Protein AF-A0A964AE58-F1 (afdb_monomer_lite)

Sequence (159 aa):
MQRSVLVGLLVVVVGVAGYLLTTRAPGPEPPPLAPLVSEMPAAPTVSPATPAPPALPAPPQPAAAPEPRRDPLLTLAHVLLEEPAHSALVADYLRGRGALFELTDADRDGHWDSARIDYQRDGTWDETWTREEGTAVRTLAASGDRLVLREGRWQRDPP

Secondary structure (DSSP, 8-state):
---SSTTHHHHHHHHHHHHTTS-------PPP----------------PPPPPPPPPPPPPPPPP------HHHHHHHHHHHPBPSSSEES-TTTTSSSEEEEE-SS-SSB--EEEEESS-SS---EEEEEETTEEEEEETTT--EEEEETTEEEEPP-

Radius of gyration: 32.65 Å; chains: 1; bounding box: 73×58×75 Å

Structure (mmCIF, N/CA/C/O backbone):
data_AF-A0A964AE58-F1
#
_entry.id   AF-A0A964AE58-F1
#
loop_
_atom_site.group_PDB
_atom_site.id
_atom_site.type_symbol
_atom_site.label_atom_id
_atom_site.label_alt_id
_atom_site.label_comp_id
_atom_site.label_asym_id
_atom_site.label_entity_id
_atom_site.label_seq_id
_atom_site.pdbx_PDB_ins_code
_atom_site.Cartn_x
_atom_site.Cartn_y
_atom_site.Cartn_z
_atom_site.occupancy
_atom_site.B_iso_or_equiv
_atom_site.auth_seq_id
_atom_site.auth_comp_id
_atom_site.auth_asym_id
_atom_site.auth_atom_id
_atom_site.pdbx_PDB_model_num
ATOM 1 N N . MET A 1 1 ? 57.248 12.355 12.010 1.00 52.09 1 MET A N 1
ATOM 2 C CA . MET A 1 1 ? 57.315 11.259 11.016 1.00 52.09 1 MET A CA 1
ATOM 3 C C . MET A 1 1 ? 55.899 10.965 10.528 1.00 52.09 1 MET A C 1
ATOM 5 O O . MET A 1 1 ? 55.201 10.216 11.188 1.00 52.09 1 MET A O 1
ATOM 9 N N . GLN A 1 2 ? 55.413 11.623 9.465 1.00 52.78 2 GLN A N 1
ATOM 10 C CA . GLN A 1 2 ? 54.013 11.465 9.025 1.00 52.78 2 GLN A CA 1
ATOM 11 C C . GLN A 1 2 ? 53.803 11.958 7.579 1.00 52.78 2 GLN A C 1
ATOM 13 O O . GLN A 1 2 ? 53.094 12.930 7.353 1.00 52.78 2 GLN A O 1
ATOM 18 N N . ARG A 1 3 ? 54.480 11.354 6.587 1.00 47.34 3 ARG A N 1
ATOM 19 C CA . ARG A 1 3 ? 54.284 11.693 5.155 1.00 47.34 3 ARG A CA 1
ATOM 20 C C . ARG A 1 3 ? 54.385 10.517 4.163 1.00 47.34 3 ARG A C 1
ATOM 22 O O . ARG A 1 3 ? 54.348 10.754 2.965 1.00 47.34 3 ARG A O 1
ATOM 29 N N . SER A 1 4 ? 54.451 9.263 4.617 1.00 51.25 4 SER A N 1
ATOM 30 C CA . SER A 1 4 ? 54.799 8.136 3.722 1.00 51.25 4 SER A CA 1
ATOM 31 C C . SER A 1 4 ? 53.650 7.198 3.332 1.00 51.25 4 SER A C 1
ATOM 33 O O . SER A 1 4 ? 53.879 6.269 2.570 1.00 51.25 4 SER A O 1
ATOM 35 N N . VAL A 1 5 ? 52.419 7.416 3.805 1.00 50.88 5 VAL A N 1
ATOM 36 C CA . VAL A 1 5 ? 51.304 6.477 3.539 1.00 50.88 5 VAL A CA 1
ATOM 37 C C . VAL A 1 5 ? 50.509 6.844 2.274 1.00 50.88 5 VAL A C 1
ATOM 39 O O . VAL A 1 5 ? 49.847 5.994 1.690 1.00 50.88 5 VAL A O 1
ATOM 42 N N . LEU A 1 6 ? 50.621 8.081 1.777 1.00 48.84 6 LEU A N 1
ATOM 43 C CA . LEU A 1 6 ? 49.767 8.562 0.682 1.00 48.84 6 LEU A CA 1
ATOM 44 C C . LEU A 1 6 ? 50.197 8.104 -0.727 1.00 48.84 6 LEU A C 1
ATOM 46 O O . LEU A 1 6 ? 49.414 8.218 -1.663 1.00 48.84 6 LEU A O 1
ATOM 50 N N . VAL A 1 7 ? 51.414 7.577 -0.901 1.00 46.59 7 VAL A N 1
ATOM 51 C CA . VAL A 1 7 ? 51.943 7.188 -2.228 1.00 46.59 7 VAL A CA 1
ATOM 52 C C . VAL A 1 7 ? 51.633 5.722 -2.574 1.00 46.59 7 VAL A C 1
ATOM 54 O O . VAL A 1 7 ? 51.539 5.371 -3.746 1.00 46.59 7 VAL A O 1
ATOM 57 N N . GLY A 1 8 ? 51.392 4.867 -1.572 1.00 40.31 8 GLY A N 1
ATOM 58 C CA . GLY A 1 8 ? 51.129 3.438 -1.789 1.00 40.31 8 GLY A CA 1
ATOM 59 C C . GLY A 1 8 ? 49.758 3.127 -2.402 1.00 40.31 8 GLY A C 1
ATOM 60 O O . GLY A 1 8 ? 49.622 2.145 -3.125 1.00 40.31 8 GLY A O 1
ATOM 61 N N . LEU A 1 9 ? 48.746 3.969 -2.165 1.00 43.81 9 LEU A N 1
ATOM 62 C CA . LEU A 1 9 ? 47.375 3.700 -2.617 1.00 43.81 9 LEU A CA 1
ATOM 63 C C . LEU A 1 9 ? 47.168 4.003 -4.116 1.00 43.81 9 LEU A C 1
ATOM 65 O O . LEU A 1 9 ? 46.343 3.365 -4.763 1.00 43.81 9 LEU A O 1
ATOM 69 N N . LEU A 1 10 ? 47.939 4.934 -4.693 1.00 44.03 10 LEU A N 1
ATOM 70 C CA . LEU A 1 10 ? 47.767 5.356 -6.091 1.00 44.03 10 LEU A CA 1
ATOM 71 C C . LEU A 1 10 ? 48.295 4.313 -7.098 1.00 44.03 10 LEU A C 1
ATOM 73 O O . LEU A 1 10 ? 47.766 4.195 -8.200 1.00 44.03 10 LEU A O 1
ATOM 77 N N . VAL A 1 11 ? 49.302 3.516 -6.720 1.00 50.41 11 VAL A N 1
ATOM 78 C CA . VAL A 1 11 ? 49.908 2.499 -7.605 1.00 50.41 11 VAL A CA 1
ATOM 79 C C . VAL A 1 11 ? 49.020 1.253 -7.740 1.00 50.41 11 VAL A C 1
ATOM 81 O O . VAL A 1 11 ? 49.005 0.615 -8.790 1.00 50.41 11 VAL A O 1
ATOM 84 N N . VAL A 1 12 ? 48.208 0.935 -6.727 1.00 47.59 12 VAL A N 1
ATOM 85 C CA . VAL A 1 12 ? 47.320 -0.243 -6.753 1.00 47.59 12 VAL A CA 1
ATOM 86 C C . VAL A 1 12 ? 46.100 -0.022 -7.659 1.00 47.59 12 VAL A C 1
ATOM 88 O O . VAL A 1 12 ? 45.668 -0.947 -8.346 1.00 47.59 12 VAL A O 1
ATOM 91 N N . VAL A 1 13 ? 45.583 1.209 -7.748 1.00 48.41 13 VAL A N 1
ATOM 92 C CA . VAL A 1 13 ? 44.383 1.522 -8.551 1.00 48.41 13 VAL A CA 1
ATOM 93 C C . VAL A 1 13 ? 44.664 1.489 -10.063 1.00 48.41 13 VAL A C 1
ATOM 95 O O . VAL A 1 13 ? 43.798 1.083 -10.835 1.00 48.41 13 VAL A O 1
ATOM 98 N N . VAL A 1 14 ? 45.886 1.814 -10.503 1.00 47.59 14 VAL A N 1
ATOM 99 C CA . VAL A 1 14 ? 46.272 1.721 -11.928 1.00 47.59 14 VAL A CA 1
ATOM 100 C C . VAL A 1 14 ? 46.566 0.270 -12.351 1.00 47.59 14 VAL A C 1
ATOM 102 O O . VAL A 1 14 ? 46.309 -0.103 -13.494 1.00 47.59 14 VAL A O 1
ATOM 105 N N . GLY A 1 15 ? 47.032 -0.584 -11.432 1.00 43.56 15 GLY A N 1
ATOM 106 C CA . GLY A 1 15 ? 47.365 -1.985 -11.727 1.00 43.56 15 GLY A CA 1
ATOM 107 C C . GLY A 1 15 ? 46.156 -2.911 -11.918 1.00 43.56 15 GLY A C 1
ATOM 108 O O . GLY A 1 15 ? 46.190 -3.795 -12.772 1.00 43.56 15 GLY A O 1
ATOM 109 N N . VAL A 1 16 ? 45.062 -2.703 -11.177 1.00 45.81 16 VAL A N 1
ATOM 110 C CA . VAL A 1 16 ? 43.877 -3.584 -11.254 1.00 45.81 16 VAL A CA 1
ATOM 111 C C . VAL A 1 16 ? 43.002 -3.270 -12.478 1.00 45.81 16 VAL A C 1
ATOM 113 O O . VAL A 1 16 ? 42.434 -4.183 -13.076 1.00 45.81 16 VAL A O 1
ATOM 116 N N . ALA A 1 17 ? 42.967 -2.013 -12.936 1.00 42.38 17 ALA A N 1
ATOM 117 C CA . ALA A 1 17 ? 42.248 -1.623 -14.153 1.00 42.38 17 ALA A CA 1
ATOM 118 C C . ALA A 1 17 ? 42.928 -2.117 -15.450 1.00 42.38 17 ALA A C 1
ATOM 120 O O . ALA A 1 17 ? 42.246 -2.384 -16.437 1.00 42.38 17 ALA A O 1
ATOM 121 N N . GLY A 1 18 ? 44.255 -2.302 -15.450 1.00 44.97 18 GLY A N 1
ATOM 122 C CA . GLY A 1 18 ? 44.996 -2.858 -16.591 1.00 44.97 18 GLY A CA 1
ATOM 123 C C . GLY A 1 18 ? 44.907 -4.385 -16.726 1.00 44.97 18 GLY A C 1
ATOM 124 O O . GLY A 1 18 ? 45.065 -4.917 -17.824 1.00 44.97 18 GLY A O 1
ATOM 125 N N . TYR A 1 19 ? 44.617 -5.103 -15.636 1.00 44.22 19 TYR A N 1
ATOM 126 C CA . TYR A 1 19 ? 44.583 -6.571 -15.633 1.00 44.22 19 TYR A CA 1
ATOM 127 C C . TYR A 1 19 ? 43.250 -7.161 -16.131 1.00 44.22 19 TYR A C 1
ATOM 129 O O . TYR A 1 19 ? 43.213 -8.302 -16.582 1.00 44.22 19 TYR A O 1
ATOM 137 N N . LEU A 1 20 ? 42.161 -6.384 -16.140 1.00 47.72 20 LEU A N 1
ATOM 138 C CA . LEU A 1 20 ? 40.852 -6.838 -16.639 1.00 47.72 20 LEU A CA 1
ATOM 139 C C . LEU A 1 20 ? 40.630 -6.611 -18.148 1.00 47.72 20 LEU A C 1
ATOM 141 O O . LEU A 1 20 ? 39.554 -6.912 -18.657 1.00 47.72 20 LEU A O 1
ATOM 145 N N . LEU A 1 21 ? 41.635 -6.117 -18.881 1.00 49.59 21 LEU A N 1
ATOM 146 C CA . LEU A 1 21 ? 41.498 -5.736 -20.296 1.00 49.59 21 LEU A CA 1
ATOM 147 C C . LEU A 1 21 ? 42.282 -6.606 -21.297 1.00 49.59 21 LEU A C 1
ATOM 149 O O . LEU A 1 21 ? 42.263 -6.294 -22.485 1.00 49.59 21 LEU A O 1
ATOM 153 N N . THR A 1 22 ? 42.944 -7.698 -20.884 1.00 50.25 22 THR A N 1
ATOM 154 C CA . THR A 1 22 ? 43.871 -8.427 -21.787 1.00 50.25 22 THR A CA 1
ATOM 155 C C . THR A 1 22 ? 43.712 -9.948 -21.891 1.00 50.25 22 THR A C 1
ATOM 157 O O . THR A 1 22 ? 44.474 -10.574 -22.622 1.00 50.25 22 THR A O 1
ATOM 160 N N . THR A 1 23 ? 42.696 -10.575 -21.292 1.00 48.78 23 THR A N 1
ATOM 161 C CA . THR A 1 23 ? 42.488 -12.035 -21.421 1.00 48.78 23 THR A CA 1
ATOM 162 C C . THR A 1 23 ? 41.257 -12.397 -22.252 1.00 48.78 23 THR A C 1
ATOM 164 O O . THR A 1 23 ? 40.425 -13.215 -21.864 1.00 48.78 23 THR A O 1
ATOM 167 N N . ARG A 1 24 ? 41.150 -11.830 -23.461 1.00 43.59 24 ARG A N 1
ATOM 168 C CA . ARG A 1 24 ? 40.283 -12.401 -24.500 1.00 43.59 24 ARG A CA 1
ATOM 169 C C . ARG A 1 24 ? 41.059 -13.525 -25.184 1.00 43.59 24 ARG A C 1
ATOM 171 O O . ARG A 1 24 ? 41.875 -13.276 -26.067 1.00 43.59 24 ARG A O 1
ATOM 178 N N . ALA A 1 25 ? 40.842 -14.752 -24.722 1.00 54.59 25 ALA A N 1
ATOM 179 C CA . ALA A 1 25 ? 41.359 -15.942 -25.383 1.00 54.59 25 ALA A CA 1
ATOM 180 C C . ALA A 1 25 ? 40.911 -15.958 -26.862 1.00 54.59 25 ALA A C 1
ATOM 182 O O . ALA A 1 25 ? 39.748 -15.640 -27.139 1.00 54.59 25 ALA A O 1
ATOM 183 N N . PRO A 1 26 ? 41.789 -16.319 -27.816 1.00 49.72 26 PRO A N 1
ATOM 184 C CA . PRO A 1 26 ? 41.361 -16.626 -29.171 1.00 49.72 26 PRO A CA 1
ATOM 185 C C . PRO A 1 26 ? 40.479 -17.877 -29.105 1.00 49.72 26 PRO A C 1
ATOM 187 O O . PRO A 1 26 ? 40.941 -18.961 -28.751 1.00 49.72 26 PRO A O 1
ATOM 190 N N . GLY A 1 27 ? 39.183 -17.706 -29.369 1.00 52.97 27 GLY A N 1
ATOM 191 C CA . GLY A 1 27 ? 38.266 -18.830 -29.512 1.00 52.97 27 GLY A CA 1
ATOM 192 C C . GLY A 1 27 ? 38.722 -19.718 -30.675 1.00 52.97 27 GLY A C 1
ATOM 193 O O . GLY A 1 27 ? 39.162 -19.177 -31.693 1.00 52.97 27 GLY A O 1
ATOM 194 N N . PRO A 1 28 ? 38.661 -21.051 -30.532 1.00 61.84 28 PRO A N 1
ATOM 195 C CA . PRO A 1 28 ? 39.057 -21.963 -31.589 1.00 61.84 28 PRO A CA 1
ATOM 196 C C . PRO A 1 28 ? 38.199 -21.738 -32.838 1.00 61.84 28 PRO A C 1
ATOM 198 O O . PRO A 1 28 ? 36.979 -21.583 -32.769 1.00 61.84 28 PRO A O 1
ATOM 201 N N . GLU A 1 29 ? 38.904 -21.688 -33.960 1.00 53.22 29 GLU A N 1
ATOM 202 C CA . GLU A 1 29 ? 38.432 -21.605 -35.336 1.00 53.22 29 GLU A CA 1
ATOM 203 C C . GLU A 1 29 ? 37.209 -22.515 -35.583 1.00 53.22 29 GLU A C 1
ATOM 205 O O . GLU A 1 29 ? 37.206 -23.667 -35.131 1.00 53.22 29 GLU A O 1
ATOM 210 N N . PRO A 1 30 ? 36.154 -22.039 -36.273 1.00 69.56 30 PRO A N 1
ATOM 211 C CA . PRO A 1 30 ? 35.072 -22.918 -36.697 1.00 69.56 30 PRO A CA 1
ATOM 212 C C . PRO A 1 30 ? 35.635 -23.997 -37.639 1.00 69.56 30 PRO A C 1
ATOM 214 O O . PRO A 1 30 ? 36.514 -23.697 -38.449 1.00 69.56 30 PRO A O 1
ATOM 217 N N . PRO A 1 31 ? 35.153 -25.250 -37.557 1.00 70.81 31 PRO A N 1
ATOM 218 C CA . PRO A 1 31 ? 35.658 -26.330 -38.394 1.00 70.81 31 PRO A CA 1
ATOM 219 C C . PRO A 1 31 ? 35.496 -25.998 -39.887 1.00 70.81 31 PRO A C 1
ATOM 221 O O . PRO A 1 31 ? 34.551 -25.294 -40.262 1.00 70.81 31 PRO A O 1
ATOM 224 N N . PRO A 1 32 ? 36.392 -26.513 -40.749 1.00 60.56 32 PRO A N 1
ATOM 225 C CA . PRO A 1 32 ? 36.372 -26.229 -42.175 1.00 60.56 32 PRO A CA 1
ATOM 226 C C . PRO A 1 32 ? 35.024 -26.621 -42.781 1.00 60.56 32 PRO A C 1
ATOM 228 O O . PRO A 1 32 ? 34.529 -27.732 -42.579 1.00 60.56 32 PRO A O 1
ATOM 231 N N . LEU A 1 33 ? 34.444 -25.688 -43.538 1.00 56.84 33 LEU A N 1
ATOM 232 C CA . LEU A 1 33 ? 33.270 -25.926 -44.365 1.00 56.84 33 LEU A CA 1
ATOM 233 C C . LEU A 1 33 ? 33.577 -27.097 -45.304 1.00 56.84 33 LEU A C 1
ATOM 235 O O . LEU A 1 33 ? 34.460 -27.009 -46.159 1.00 56.84 33 LEU A O 1
ATOM 239 N N . ALA A 1 34 ? 32.863 -28.205 -45.112 1.00 59.25 34 ALA A N 1
ATOM 240 C CA . ALA A 1 34 ? 32.885 -29.332 -46.029 1.00 59.25 34 ALA A CA 1
ATOM 241 C C . ALA A 1 34 ? 32.557 -28.852 -47.459 1.00 59.25 34 ALA A C 1
ATOM 243 O O . ALA A 1 34 ? 31.788 -27.898 -47.622 1.00 59.25 34 ALA A O 1
ATOM 244 N N . PRO A 1 35 ? 33.122 -29.484 -48.503 1.00 51.75 35 PRO A N 1
ATOM 245 C CA . PRO A 1 35 ? 32.848 -29.095 -49.878 1.00 51.75 35 PRO A CA 1
ATOM 246 C C . PRO A 1 35 ? 31.347 -29.203 -50.162 1.00 51.75 35 PRO A C 1
ATOM 248 O O . PRO A 1 35 ? 30.735 -30.244 -49.920 1.00 51.75 35 PRO A O 1
ATOM 251 N N . LEU A 1 36 ? 30.768 -28.124 -50.701 1.00 50.59 36 LEU A N 1
ATOM 252 C CA . LEU A 1 36 ? 29.473 -28.155 -51.374 1.00 50.59 36 LEU A CA 1
ATOM 253 C C . LEU A 1 36 ? 29.573 -29.159 -52.526 1.00 50.59 36 LEU A C 1
ATOM 255 O O . LEU A 1 36 ? 30.037 -28.834 -53.621 1.00 50.59 36 LEU A O 1
ATOM 259 N N . VAL A 1 37 ? 29.149 -30.394 -52.269 1.00 49.41 37 VAL A N 1
ATOM 260 C CA . VAL A 1 37 ? 28.821 -31.339 -53.328 1.00 49.41 37 VAL A CA 1
ATOM 261 C C . VAL A 1 37 ? 27.670 -30.711 -54.107 1.00 49.41 37 VAL A C 1
ATOM 263 O O . VAL A 1 37 ? 26.571 -30.514 -53.594 1.00 49.41 37 VAL A O 1
ATOM 266 N N . SER A 1 38 ? 27.973 -30.324 -55.343 1.00 54.16 38 SER A N 1
ATOM 267 C CA . SER A 1 38 ? 26.979 -29.953 -56.338 1.00 54.16 38 SER A CA 1
ATOM 268 C C . SER A 1 38 ? 26.206 -31.212 -56.707 1.00 54.16 38 SER A C 1
ATOM 270 O O . SER A 1 38 ? 26.672 -31.999 -57.525 1.00 54.16 38 SER A O 1
ATOM 272 N N . GLU A 1 39 ? 25.045 -31.421 -56.095 1.00 50.00 39 GLU A N 1
ATOM 273 C CA . GLU A 1 39 ? 24.110 -32.452 -56.534 1.00 50.00 39 GLU A CA 1
ATOM 274 C C . GLU A 1 39 ? 23.006 -31.783 -57.358 1.00 50.00 39 GLU A C 1
ATOM 276 O O . GLU A 1 39 ? 22.085 -31.142 -56.855 1.00 50.00 39 GLU A O 1
ATOM 281 N N . MET A 1 40 ? 23.172 -31.874 -58.676 1.00 51.31 40 MET A N 1
ATOM 282 C CA . MET A 1 40 ? 22.107 -31.677 -59.655 1.00 51.31 40 MET A CA 1
ATOM 283 C C . MET A 1 40 ? 21.016 -32.740 -59.395 1.00 51.31 40 MET A C 1
ATOM 285 O O . MET A 1 40 ? 21.342 -33.846 -58.965 1.00 51.31 40 MET A O 1
ATOM 289 N N . PRO A 1 41 ? 19.728 -32.446 -59.633 1.00 48.22 41 PRO A N 1
ATOM 290 C CA . PRO A 1 41 ? 18.633 -33.223 -59.071 1.00 48.22 41 PRO A CA 1
ATOM 291 C C . PRO A 1 41 ? 18.486 -34.569 -59.786 1.00 48.22 41 PRO A C 1
ATOM 293 O O . PRO A 1 41 ? 18.152 -34.623 -60.970 1.00 48.22 41 PRO A O 1
ATOM 296 N N . ALA A 1 42 ? 18.662 -35.665 -59.052 1.00 48.09 42 ALA A N 1
ATOM 297 C CA . ALA A 1 42 ? 18.063 -36.940 -59.417 1.00 48.09 42 ALA A CA 1
ATOM 298 C C . ALA A 1 42 ? 16.608 -36.920 -58.934 1.00 48.09 42 ALA A C 1
ATOM 300 O O . ALA A 1 42 ? 16.342 -36.815 -57.740 1.00 48.09 42 ALA A O 1
ATOM 301 N N . ALA A 1 43 ? 15.659 -36.964 -59.868 1.00 57.91 43 ALA A N 1
ATOM 302 C CA . ALA A 1 43 ? 14.235 -37.012 -59.569 1.00 57.91 43 ALA A CA 1
ATOM 303 C C . ALA A 1 43 ? 13.889 -38.263 -58.736 1.00 57.91 43 ALA A C 1
ATOM 305 O O . ALA A 1 43 ? 14.107 -39.376 -59.220 1.00 57.91 43 ALA A O 1
ATOM 306 N N . PRO A 1 44 ? 13.302 -38.133 -57.531 1.00 50.69 44 PRO A N 1
ATOM 307 C CA . PRO A 1 44 ? 12.647 -39.260 -56.898 1.00 50.69 44 PRO A CA 1
ATOM 308 C C . PRO A 1 44 ? 11.231 -39.409 -57.466 1.00 50.69 44 PRO A C 1
ATOM 310 O O . PRO A 1 44 ? 10.389 -38.515 -57.382 1.00 50.69 44 PRO A O 1
ATOM 313 N N . THR A 1 45 ? 11.000 -40.574 -58.063 1.00 51.00 45 THR A N 1
ATOM 314 C CA . THR A 1 45 ? 9.709 -41.175 -58.395 1.00 51.00 45 THR A CA 1
ATOM 315 C C . THR A 1 45 ? 8.618 -40.818 -57.379 1.00 51.00 45 THR A C 1
ATOM 317 O O . THR A 1 45 ? 8.710 -41.160 -56.201 1.00 51.00 45 THR A O 1
ATOM 320 N N . VAL A 1 46 ? 7.561 -40.154 -57.850 1.00 49.09 46 VAL A N 1
ATOM 321 C CA . VAL A 1 46 ? 6.357 -39.852 -57.070 1.00 49.09 46 VAL A CA 1
ATOM 322 C C . VAL A 1 46 ? 5.569 -41.149 -56.869 1.00 49.09 46 VAL A C 1
ATOM 324 O O . VAL A 1 46 ? 4.896 -41.620 -57.782 1.00 49.09 46 VAL A O 1
ATOM 327 N N . SER A 1 47 ? 5.633 -41.728 -55.671 1.00 55.50 47 SER A N 1
ATOM 328 C CA . SER A 1 47 ? 4.567 -42.616 -55.192 1.00 55.50 47 SER A CA 1
ATOM 329 C C . SER A 1 47 ? 3.331 -41.761 -54.890 1.00 55.50 47 SER A C 1
ATOM 331 O O . SER A 1 47 ? 3.484 -40.690 -54.296 1.00 55.50 47 SER A O 1
ATOM 333 N N . PRO A 1 48 ? 2.108 -42.178 -55.263 1.00 49.31 48 PRO A N 1
ATOM 334 C CA . PRO A 1 48 ? 0.917 -41.403 -54.956 1.00 49.31 48 PRO A CA 1
ATOM 335 C C . PRO A 1 48 ? 0.698 -41.408 -53.440 1.00 49.31 48 PRO A C 1
ATOM 337 O O . PRO A 1 48 ? 0.317 -42.418 -52.851 1.00 49.31 48 PRO A O 1
ATOM 340 N N . ALA A 1 49 ? 0.961 -40.269 -52.801 1.00 51.91 49 ALA A N 1
ATOM 341 C CA . ALA A 1 49 ? 0.492 -40.005 -51.454 1.00 51.91 49 ALA A CA 1
ATOM 342 C C . ALA A 1 49 ? -1.032 -39.851 -51.510 1.00 51.91 49 ALA A C 1
ATOM 344 O O . ALA A 1 49 ? -1.554 -38.972 -52.197 1.00 51.91 49 ALA A O 1
ATOM 345 N N . THR A 1 50 ? -1.745 -40.722 -50.799 1.00 56.03 50 THR A N 1
ATOM 346 C CA . THR A 1 50 ? -3.163 -40.543 -50.481 1.00 56.03 50 THR A CA 1
ATOM 347 C C . THR A 1 50 ? -3.373 -39.121 -49.946 1.00 56.03 50 THR A C 1
ATOM 349 O O . THR A 1 50 ? -2.658 -38.734 -49.017 1.00 56.03 50 THR A O 1
ATOM 352 N N . PRO A 1 51 ? -4.310 -38.323 -50.490 1.00 56.38 51 PRO A N 1
ATOM 353 C CA . PRO A 1 51 ? -4.578 -37.004 -49.942 1.00 56.38 51 PRO A CA 1
ATOM 354 C C . PRO A 1 51 ? -5.032 -37.148 -48.489 1.00 56.38 51 PRO A C 1
ATOM 356 O O . PRO A 1 51 ? -5.997 -37.857 -48.195 1.00 56.38 51 PRO A O 1
ATOM 359 N N . ALA A 1 52 ? -4.315 -36.489 -47.577 1.00 61.44 52 ALA A N 1
ATOM 360 C CA . ALA A 1 52 ? -4.769 -36.325 -46.206 1.00 61.44 52 ALA A CA 1
ATOM 361 C C . ALA A 1 52 ? -6.152 -35.643 -46.231 1.00 61.44 52 ALA A C 1
ATOM 363 O O . ALA A 1 52 ? -6.340 -34.693 -47.000 1.00 61.44 52 ALA A O 1
ATOM 364 N N . PRO A 1 53 ? -7.133 -36.113 -45.440 1.00 65.44 53 PRO A N 1
ATOM 365 C CA . PRO A 1 53 ? -8.430 -35.458 -45.366 1.00 65.44 53 PRO A CA 1
ATOM 366 C C . PRO A 1 53 ? -8.255 -33.999 -44.905 1.00 65.44 53 PRO A C 1
ATOM 368 O O . PRO A 1 53 ? -7.331 -33.713 -44.136 1.00 65.44 53 PRO A O 1
ATOM 371 N N . PRO A 1 54 ? -9.117 -33.069 -45.355 1.00 64.88 54 PRO A N 1
ATOM 372 C CA . PRO A 1 54 ? -9.048 -31.679 -44.926 1.00 64.88 54 PRO A CA 1
ATOM 373 C C . PRO A 1 54 ? -9.086 -31.608 -43.398 1.00 64.88 54 PRO A C 1
ATOM 375 O O . PRO A 1 54 ? -9.978 -32.185 -42.772 1.00 64.88 54 PRO A O 1
ATOM 378 N N . ALA A 1 55 ? -8.121 -30.908 -42.798 1.00 64.62 55 ALA A N 1
ATOM 379 C CA . ALA A 1 55 ? -8.167 -30.599 -41.379 1.00 64.62 55 ALA A CA 1
ATOM 380 C C . ALA A 1 55 ? -9.471 -29.840 -41.097 1.00 64.62 55 ALA A C 1
ATOM 382 O O . ALA A 1 55 ? -9.711 -28.771 -41.662 1.00 64.62 55 ALA A O 1
ATOM 383 N N . LEU A 1 56 ? -10.332 -30.421 -40.261 1.00 69.31 56 LEU A N 1
ATOM 384 C CA . LEU A 1 56 ? -11.513 -29.734 -39.754 1.00 69.31 56 LEU A CA 1
ATOM 385 C C . LEU A 1 56 ? -11.060 -28.429 -39.078 1.00 69.31 56 LEU A C 1
ATOM 387 O O . LEU A 1 56 ? -10.061 -28.450 -38.350 1.00 69.31 56 LEU A O 1
ATOM 391 N N . PRO A 1 57 ? -11.760 -27.300 -39.293 1.00 64.38 57 PRO A N 1
ATOM 392 C CA . PRO A 1 57 ? -11.478 -26.085 -38.547 1.00 64.38 57 PRO A CA 1
ATOM 393 C C . PRO A 1 57 ? -11.585 -26.401 -37.055 1.00 64.38 57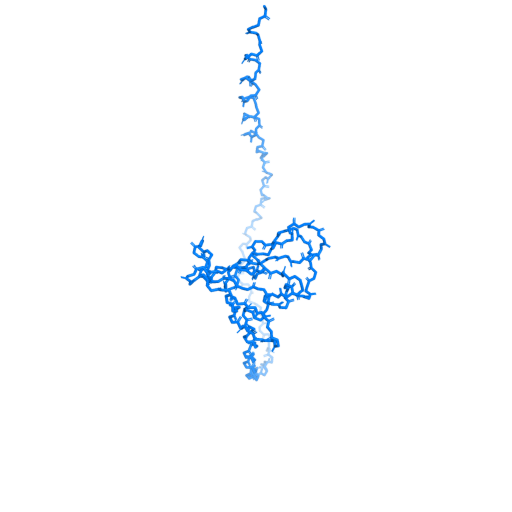 PRO A C 1
ATOM 395 O O . PRO A 1 57 ? -12.581 -26.970 -36.601 1.00 64.38 57 PRO A O 1
ATOM 398 N N . ALA A 1 58 ? -10.532 -26.067 -36.308 1.00 65.12 58 ALA A N 1
ATOM 399 C CA . ALA A 1 58 ? -10.546 -26.179 -34.860 1.00 65.12 58 ALA A CA 1
ATOM 400 C C . ALA A 1 58 ? -11.778 -25.425 -34.325 1.00 65.12 58 ALA A C 1
ATOM 402 O O . ALA A 1 58 ? -12.064 -24.322 -34.808 1.00 65.12 58 ALA A O 1
ATOM 403 N N . PRO A 1 59 ? -12.531 -25.997 -33.368 1.00 68.19 59 PRO A N 1
ATOM 404 C CA . PRO A 1 59 ? -13.629 -25.276 -32.746 1.00 68.19 59 PRO A CA 1
ATOM 405 C C . PRO A 1 59 ? -13.092 -23.949 -32.190 1.00 68.19 59 PRO A C 1
ATOM 407 O O . PRO A 1 59 ? -11.968 -23.929 -31.677 1.00 68.19 59 PRO A O 1
ATOM 410 N N . PRO A 1 60 ? -13.850 -22.843 -32.300 1.00 65.00 60 PRO A N 1
ATOM 411 C CA . PRO A 1 60 ? -13.430 -21.572 -31.732 1.00 65.00 60 PRO A CA 1
ATOM 412 C C . PRO A 1 60 ? -13.110 -21.797 -30.255 1.00 65.00 60 PRO A C 1
ATOM 414 O O . PRO A 1 60 ? -13.978 -22.220 -29.487 1.00 65.00 60 PRO A O 1
ATOM 417 N N . GLN A 1 61 ? -11.849 -21.569 -29.872 1.00 68.06 61 GLN A N 1
ATOM 418 C CA . GLN A 1 61 ? -11.469 -21.555 -28.465 1.00 68.06 61 GLN A CA 1
ATOM 419 C C . GLN A 1 61 ? -12.413 -20.576 -27.762 1.00 68.06 61 GLN A C 1
ATOM 421 O O . GLN A 1 61 ? -12.539 -19.438 -28.229 1.00 68.06 61 GLN A O 1
ATOM 426 N N . PRO A 1 62 ? -13.085 -20.983 -26.670 1.00 63.91 62 PRO A N 1
ATOM 427 C CA . PRO A 1 62 ? -13.793 -20.037 -25.830 1.00 63.91 62 PRO A CA 1
ATOM 428 C C . PRO A 1 62 ? -12.808 -18.926 -25.484 1.00 63.91 62 PRO A C 1
ATOM 430 O O . PRO A 1 62 ? -11.720 -19.210 -24.975 1.00 63.91 62 PRO A O 1
ATOM 433 N N . ALA A 1 63 ? -13.151 -17.682 -25.825 1.00 66.00 63 ALA A N 1
ATOM 434 C CA . ALA A 1 63 ? -12.389 -16.533 -25.370 1.00 66.00 63 ALA A CA 1
ATOM 435 C C . ALA A 1 63 ? -12.213 -16.700 -23.859 1.00 66.00 63 ALA A C 1
ATOM 437 O O . ALA A 1 63 ? -13.207 -16.909 -23.157 1.00 66.00 63 ALA A O 1
ATOM 438 N N . ALA A 1 64 ? -10.959 -16.708 -23.393 1.00 64.38 64 ALA A N 1
ATOM 439 C CA . ALA A 1 64 ? -10.659 -16.795 -21.974 1.00 64.38 64 ALA A CA 1
ATOM 440 C C . ALA A 1 64 ? -11.571 -15.797 -21.259 1.00 64.38 64 ALA A C 1
ATOM 442 O O . ALA A 1 64 ? -11.609 -14.620 -21.635 1.00 64.38 64 ALA A O 1
ATOM 443 N N . ALA A 1 65 ? -12.376 -16.292 -20.314 1.00 61.00 65 ALA A N 1
ATOM 444 C CA . ALA A 1 65 ? -13.222 -15.427 -19.514 1.00 61.00 65 ALA A CA 1
ATOM 445 C C . ALA A 1 65 ? -12.331 -14.297 -18.980 1.00 61.00 65 ALA A C 1
ATOM 447 O O . ALA A 1 65 ? -11.201 -14.587 -18.575 1.00 61.00 65 ALA A O 1
ATOM 448 N N . PRO A 1 66 ? -12.769 -13.028 -19.036 1.00 55.38 66 PRO A N 1
ATOM 449 C CA . PRO A 1 66 ? -11.976 -11.946 -18.484 1.00 55.38 66 PRO A CA 1
ATOM 450 C C . PRO A 1 66 ? -11.646 -12.317 -17.039 1.00 55.38 66 PRO A C 1
ATOM 452 O O . PRO A 1 66 ? -12.557 -12.482 -16.226 1.00 55.38 66 PRO A O 1
ATOM 455 N N . GLU A 1 67 ?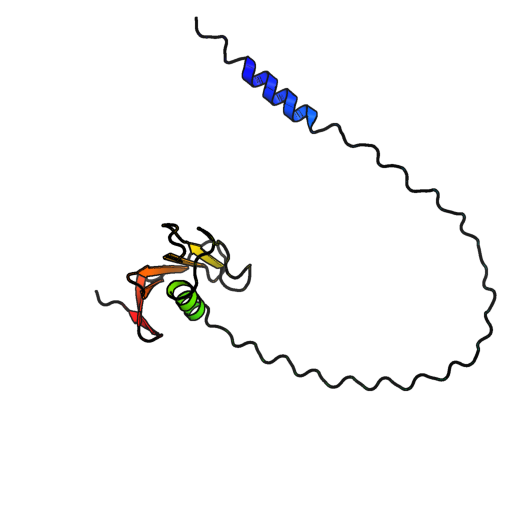 -10.352 -12.512 -16.763 1.00 55.75 67 GLU A N 1
ATOM 456 C CA . GLU A 1 67 ? -9.842 -12.727 -15.412 1.00 55.75 67 GLU A CA 1
ATOM 457 C C . GLU A 1 67 ? -10.513 -11.686 -14.510 1.00 55.75 67 GLU A C 1
ATOM 459 O O . GLU A 1 67 ? -10.563 -10.506 -14.895 1.00 55.75 67 GLU A O 1
ATOM 464 N N . PRO A 1 68 ? -11.091 -12.086 -13.364 1.00 50.44 68 PRO A N 1
ATOM 465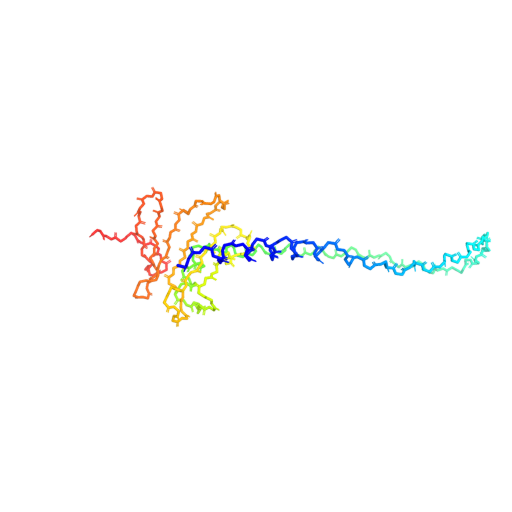 C CA . PRO A 1 68 ? -11.736 -11.138 -12.477 1.00 50.44 68 PRO A CA 1
ATOM 466 C C . PRO A 1 68 ? -10.706 -10.060 -12.160 1.00 50.44 68 PRO A C 1
ATOM 468 O O . PRO A 1 68 ? -9.655 -10.345 -11.585 1.00 50.44 68 PRO A O 1
ATOM 471 N N . ARG A 1 69 ? -10.977 -8.828 -12.605 1.00 55.97 69 ARG A N 1
ATOM 472 C CA . ARG A 1 69 ? -10.129 -7.672 -12.322 1.00 55.97 69 ARG A CA 1
ATOM 473 C C . ARG A 1 69 ? -10.094 -7.539 -10.805 1.00 55.97 69 ARG A C 1
ATOM 475 O O . ARG A 1 69 ? -11.046 -7.040 -10.211 1.00 55.97 69 ARG A O 1
ATOM 482 N N . ARG A 1 70 ? -9.040 -8.063 -10.176 1.00 59.91 70 ARG A N 1
ATOM 483 C CA . ARG A 1 70 ? -8.814 -7.882 -8.746 1.00 59.91 70 ARG A CA 1
ATOM 484 C C . ARG A 1 70 ? -8.626 -6.394 -8.537 1.00 59.91 70 ARG A C 1
ATOM 486 O O . ARG A 1 70 ? -7.784 -5.785 -9.196 1.00 59.91 70 ARG A O 1
ATOM 493 N N . ASP A 1 71 ? -9.453 -5.818 -7.677 1.00 77.00 71 ASP A N 1
ATOM 494 C CA . ASP A 1 71 ? -9.258 -4.445 -7.250 1.00 77.00 71 ASP A CA 1
ATOM 495 C C . ASP A 1 71 ? -7.867 -4.369 -6.585 1.00 77.00 71 ASP A C 1
ATOM 497 O O . ASP A 1 71 ? -7.623 -5.098 -5.611 1.00 77.00 71 ASP A O 1
ATOM 501 N N . PRO A 1 72 ? -6.933 -3.564 -7.124 1.00 78.44 72 PRO A N 1
ATOM 502 C CA . PRO A 1 72 ? -5.590 -3.425 -6.569 1.00 78.44 72 PRO A CA 1
ATOM 503 C C . PRO A 1 72 ? -5.603 -3.090 -5.071 1.00 78.44 72 PRO A C 1
ATOM 505 O O . PRO A 1 72 ? -4.744 -3.557 -4.325 1.00 78.44 72 PRO A O 1
ATOM 508 N N . LEU A 1 73 ? -6.615 -2.350 -4.615 1.00 83.44 73 LEU A N 1
ATOM 509 C CA . LEU A 1 73 ? -6.734 -1.890 -3.236 1.00 83.44 73 LEU A CA 1
ATOM 510 C C . LEU A 1 73 ? -7.186 -3.010 -2.295 1.00 83.44 73 LEU A C 1
ATOM 512 O O . LEU A 1 73 ? -6.624 -3.182 -1.216 1.00 83.44 73 LEU A O 1
ATOM 516 N N . LEU A 1 74 ? -8.158 -3.826 -2.704 1.00 82.06 74 LEU A N 1
ATOM 517 C CA . LEU A 1 74 ? -8.541 -5.005 -1.915 1.00 82.06 74 LEU A CA 1
ATOM 518 C C . LEU A 1 74 ? -7.424 -6.053 -1.884 1.00 82.06 74 LEU A C 1
ATOM 520 O O . LEU A 1 74 ? -7.259 -6.741 -0.881 1.00 82.06 74 LEU A O 1
ATOM 524 N N . THR A 1 75 ? -6.628 -6.136 -2.953 1.00 85.88 75 THR A N 1
ATOM 525 C CA . THR A 1 75 ? -5.441 -7.000 -2.987 1.00 85.88 75 THR A CA 1
ATOM 526 C C . THR A 1 75 ? -4.435 -6.572 -1.922 1.00 85.88 75 THR A C 1
ATOM 528 O O . THR A 1 75 ? -4.012 -7.400 -1.125 1.00 85.88 75 THR A O 1
ATOM 531 N N . LEU A 1 76 ? -4.099 -5.281 -1.846 1.00 88.62 76 LEU A N 1
ATOM 532 C CA . LEU A 1 76 ? -3.169 -4.779 -0.832 1.00 88.62 76 LEU A CA 1
ATOM 533 C C . LEU A 1 76 ? -3.691 -4.919 0.597 1.00 88.62 76 LEU A C 1
ATOM 535 O O . LEU A 1 76 ? -2.913 -5.226 1.494 1.00 88.62 76 LEU A O 1
ATOM 539 N N . ALA A 1 77 ? -4.995 -4.737 0.810 1.00 86.75 77 ALA A N 1
ATOM 540 C CA . ALA A 1 77 ? -5.604 -4.973 2.115 1.00 86.75 77 ALA A CA 1
ATOM 541 C C . ALA A 1 77 ? -5.384 -6.418 2.579 1.00 86.75 77 ALA A C 1
ATOM 543 O O . ALA A 1 77 ? -4.956 -6.638 3.706 1.00 86.75 77 ALA A O 1
ATOM 544 N N . HIS A 1 78 ? -5.639 -7.390 1.701 1.00 90.12 78 HIS A N 1
ATOM 545 C CA . HIS A 1 78 ? -5.400 -8.799 2.001 1.00 90.12 78 HIS A CA 1
ATOM 546 C C . HIS A 1 78 ? -3.916 -9.075 2.276 1.00 90.12 78 HIS A C 1
ATOM 548 O O . HIS A 1 78 ? -3.591 -9.702 3.278 1.00 90.12 78 HIS A O 1
ATOM 554 N N . VAL A 1 79 ? -3.014 -8.537 1.448 1.00 92.12 79 VAL A N 1
ATOM 555 C CA . VAL A 1 79 ? -1.564 -8.698 1.636 1.00 92.12 79 VAL A CA 1
ATOM 556 C C . VAL A 1 79 ? -1.114 -8.183 3.004 1.00 92.12 79 VAL A C 1
ATOM 558 O O . VAL A 1 79 ? -0.445 -8.903 3.735 1.00 92.12 79 VAL A O 1
ATOM 561 N N . LEU A 1 80 ? -1.515 -6.967 3.383 1.00 91.88 80 LEU A N 1
ATOM 562 C CA . LEU A 1 80 ? -1.129 -6.376 4.670 1.00 91.88 80 LEU A CA 1
ATOM 563 C C . LEU A 1 80 ? -1.725 -7.112 5.873 1.00 91.88 80 LEU A C 1
ATOM 565 O O . LEU A 1 80 ? -1.127 -7.135 6.944 1.00 91.88 80 LEU A O 1
ATOM 569 N N . LEU A 1 81 ? -2.929 -7.666 5.736 1.00 91.88 81 LEU A N 1
ATOM 570 C CA . LEU A 1 81 ? -3.648 -8.248 6.868 1.00 91.88 81 LEU A CA 1
ATOM 571 C C . LEU A 1 81 ? -3.385 -9.739 7.060 1.00 91.88 81 LEU A C 1
ATOM 573 O O . LEU A 1 81 ? -3.454 -10.218 8.193 1.00 91.88 81 LEU A O 1
ATOM 577 N N . GLU A 1 82 ? -3.111 -10.460 5.976 1.00 92.62 82 GLU A N 1
ATOM 578 C CA . GLU A 1 82 ? -3.154 -11.921 5.953 1.00 92.62 82 GLU A CA 1
ATOM 579 C C . GLU A 1 82 ? -1.894 -12.561 5.361 1.00 92.62 82 GLU A C 1
ATOM 581 O O . GLU A 1 82 ? -1.553 -13.676 5.761 1.00 92.62 82 GLU A O 1
ATOM 586 N N . GLU A 1 83 ? -1.182 -11.896 4.443 1.00 94.50 83 GLU A N 1
ATOM 587 C CA . GLU A 1 83 ? 0.014 -12.491 3.842 1.00 94.50 83 GLU A CA 1
ATOM 588 C C . GLU A 1 83 ? 1.257 -12.297 4.732 1.00 94.50 83 GLU A C 1
ATOM 590 O O . GLU A 1 83 ? 1.529 -11.192 5.210 1.00 94.50 83 GLU A O 1
ATOM 595 N N . PRO A 1 84 ? 2.060 -13.354 4.947 1.00 95.06 84 PRO A N 1
ATOM 596 C CA . PRO A 1 84 ? 3.352 -13.223 5.606 1.00 95.06 84 PRO A CA 1
ATOM 597 C C . PRO A 1 84 ? 4.357 -12.476 4.719 1.00 95.06 84 PRO A C 1
ATOM 599 O O . PRO A 1 84 ? 4.384 -12.632 3.493 1.00 95.06 84 PRO A O 1
ATOM 602 N N . ALA A 1 85 ? 5.250 -11.724 5.353 1.00 96.31 85 ALA A N 1
ATOM 603 C CA . ALA A 1 85 ? 6.426 -11.192 4.694 1.00 96.31 85 ALA A CA 1
ATOM 604 C C . ALA A 1 85 ? 7.483 -12.287 4.507 1.00 96.31 85 ALA A C 1
ATOM 606 O O . ALA A 1 85 ? 7.729 -13.145 5.357 1.00 96.31 85 ALA A O 1
ATOM 607 N N . HIS A 1 86 ? 8.119 -12.268 3.341 1.00 94.06 86 HIS A N 1
ATOM 608 C CA . HIS A 1 86 ? 9.190 -13.203 2.972 1.00 94.06 86 HIS A CA 1
ATOM 609 C C . HIS A 1 86 ? 10.524 -12.489 2.717 1.00 94.06 86 HIS A C 1
ATOM 611 O O . HIS A 1 86 ? 11.519 -13.110 2.348 1.00 94.06 86 HIS A O 1
ATOM 617 N N . SER A 1 87 ? 10.521 -11.167 2.857 1.00 95.94 87 SER A N 1
ATOM 618 C CA . SER A 1 87 ? 11.620 -10.248 2.597 1.00 95.94 87 SER A CA 1
ATOM 619 C C . SER A 1 87 ? 11.335 -8.964 3.366 1.00 95.94 87 SER A C 1
ATOM 621 O O . SER A 1 87 ? 10.176 -8.591 3.496 1.00 95.94 87 SER A O 1
ATOM 623 N N . ALA A 1 88 ? 12.380 -8.247 3.775 1.00 97.38 88 ALA A N 1
ATOM 624 C CA . ALA A 1 88 ? 12.227 -6.917 4.364 1.00 97.38 88 ALA A CA 1
ATOM 625 C C . ALA A 1 88 ? 11.628 -5.891 3.377 1.00 97.38 88 ALA A C 1
ATOM 627 O O . ALA A 1 88 ? 11.015 -4.914 3.790 1.00 97.38 88 ALA A O 1
ATOM 628 N N . LEU A 1 89 ? 11.829 -6.084 2.067 1.00 97.75 89 LEU A N 1
ATOM 629 C CA . LEU A 1 89 ? 11.363 -5.167 1.024 1.00 97.75 89 LEU A CA 1
ATOM 630 C C . LEU A 1 89 ? 11.035 -5.919 -0.269 1.00 97.75 89 LEU A C 1
ATOM 632 O O . LEU A 1 89 ? 11.804 -6.775 -0.720 1.00 97.75 89 LEU A O 1
ATOM 636 N N . VAL A 1 90 ? 9.931 -5.549 -0.911 1.00 98.06 90 VAL A N 1
ATOM 637 C CA . VAL A 1 90 ? 9.590 -5.936 -2.285 1.00 98.06 90 VAL A CA 1
ATOM 638 C C . VAL A 1 90 ? 9.206 -4.673 -3.045 1.00 98.06 90 VAL A C 1
ATOM 640 O O . VAL A 1 90 ? 8.108 -4.171 -2.866 1.00 98.06 90 VAL A O 1
ATOM 643 N N . ALA A 1 91 ? 10.100 -4.171 -3.901 1.00 95.94 91 ALA A N 1
ATOM 644 C CA . ALA A 1 91 ? 9.923 -2.881 -4.584 1.00 95.94 91 ALA A CA 1
ATOM 645 C C . ALA A 1 91 ? 8.874 -2.887 -5.713 1.00 95.94 91 ALA A C 1
ATOM 647 O O . ALA A 1 91 ? 8.367 -1.835 -6.076 1.00 95.94 91 ALA A O 1
ATOM 648 N N . ASP A 1 92 ? 8.556 -4.053 -6.286 1.00 95.00 92 ASP A N 1
ATOM 649 C CA . ASP A 1 92 ? 7.501 -4.197 -7.296 1.00 95.00 92 ASP A CA 1
ATOM 650 C C . ASP A 1 92 ? 6.790 -5.543 -7.137 1.00 95.00 92 ASP A C 1
ATOM 652 O O . ASP A 1 92 ? 7.103 -6.531 -7.813 1.00 95.00 92 ASP A O 1
ATOM 656 N N . TYR A 1 93 ? 5.831 -5.590 -6.213 1.00 94.38 93 TYR A N 1
ATOM 657 C CA . TYR A 1 93 ? 5.084 -6.810 -5.898 1.00 94.38 93 TYR A CA 1
ATOM 658 C C . TYR A 1 93 ? 4.338 -7.368 -7.121 1.00 94.38 93 TYR A C 1
ATOM 660 O O . TYR A 1 93 ? 4.306 -8.581 -7.334 1.00 94.38 93 TYR A O 1
ATOM 668 N N . LEU A 1 94 ? 3.812 -6.490 -7.986 1.00 90.81 94 LEU A N 1
ATOM 669 C CA . LEU A 1 94 ? 3.087 -6.877 -9.202 1.00 90.81 94 LEU A CA 1
ATOM 670 C C . LEU A 1 94 ? 3.991 -7.131 -10.419 1.00 90.81 94 LEU A C 1
ATOM 672 O O . LEU A 1 94 ? 3.487 -7.500 -11.484 1.00 90.81 94 LEU A O 1
ATOM 676 N N . ARG A 1 95 ? 5.316 -6.991 -10.274 1.00 93.19 95 ARG A N 1
ATOM 677 C CA . ARG A 1 95 ? 6.331 -7.323 -11.291 1.00 93.19 95 ARG A CA 1
ATOM 678 C C . ARG A 1 95 ? 6.037 -6.692 -12.658 1.00 93.19 95 ARG A C 1
ATOM 680 O O . ARG A 1 95 ? 5.987 -7.382 -13.678 1.00 93.19 95 ARG A O 1
ATOM 687 N N . GLY A 1 96 ? 5.804 -5.384 -12.673 1.00 90.25 96 GLY A N 1
ATOM 688 C CA . GLY A 1 96 ? 5.569 -4.601 -13.888 1.00 90.25 96 GLY A CA 1
ATOM 689 C C . GLY A 1 96 ? 4.117 -4.553 -14.372 1.00 90.25 96 GLY A C 1
ATOM 690 O O . GLY A 1 96 ? 3.855 -3.974 -15.425 1.00 90.25 96 GLY A O 1
ATOM 691 N N . ARG A 1 97 ? 3.162 -5.159 -13.655 1.00 87.81 97 ARG A N 1
ATOM 692 C CA . ARG A 1 97 ? 1.745 -5.178 -14.057 1.00 87.81 97 ARG A CA 1
ATOM 693 C C . ARG A 1 97 ? 0.947 -4.102 -13.327 1.00 87.81 97 ARG A C 1
ATOM 695 O O . ARG A 1 97 ? 0.780 -4.183 -12.118 1.00 87.81 97 ARG A O 1
ATOM 702 N N . GLY A 1 98 ? 0.375 -3.158 -14.074 1.00 89.56 98 GLY A N 1
ATOM 703 C CA . GLY A 1 98 ? -0.459 -2.096 -13.503 1.00 89.56 98 GLY A CA 1
ATOM 704 C C . GLY A 1 98 ? 0.345 -1.160 -12.599 1.00 89.56 98 GLY A C 1
ATOM 705 O O . GLY A 1 98 ? 1.475 -0.807 -12.939 1.00 89.56 98 GLY A O 1
ATOM 706 N N . ALA A 1 99 ? -0.235 -0.783 -11.459 1.00 92.19 99 ALA A N 1
ATOM 707 C CA . ALA A 1 99 ? 0.420 0.058 -10.460 1.00 92.19 99 ALA A CA 1
ATOM 708 C C . ALA A 1 99 ? 1.731 -0.569 -9.942 1.00 92.19 99 ALA A C 1
ATOM 710 O O . ALA A 1 99 ? 1.927 -1.789 -9.974 1.00 92.19 99 ALA A O 1
ATOM 711 N N . LEU A 1 100 ? 2.654 0.271 -9.488 1.00 93.56 100 LEU A N 1
ATOM 712 C CA . LEU A 1 100 ? 3.845 -0.135 -8.753 1.00 93.56 100 LEU A CA 1
ATOM 713 C C . LEU A 1 100 ? 3.507 -0.209 -7.267 1.00 93.56 100 LEU A C 1
ATOM 715 O O . LEU A 1 100 ? 3.079 0.784 -6.684 1.00 93.56 100 LEU A O 1
ATOM 719 N N . PHE A 1 101 ? 3.711 -1.386 -6.676 1.00 95.38 101 PHE A N 1
ATOM 720 C CA . PHE A 1 101 ? 3.543 -1.618 -5.245 1.00 95.38 101 PHE A CA 1
ATOM 721 C C . PHE A 1 101 ? 4.882 -1.958 -4.612 1.00 95.38 101 PHE A C 1
ATOM 723 O O . PHE A 1 101 ? 5.479 -2.985 -4.950 1.00 95.38 101 PHE A O 1
ATOM 730 N N . GLU A 1 102 ? 5.297 -1.131 -3.663 1.00 97.38 102 GLU A N 1
ATOM 731 C CA . GLU A 1 102 ? 6.429 -1.403 -2.788 1.00 97.38 102 GLU A CA 1
ATOM 732 C C . GLU A 1 102 ? 5.911 -1.868 -1.426 1.00 97.38 102 GLU A C 1
ATOM 734 O O . GLU A 1 102 ? 5.183 -1.122 -0.781 1.00 97.38 102 GLU A O 1
ATOM 739 N N . LEU A 1 103 ? 6.265 -3.079 -0.991 1.00 98.06 103 LEU A N 1
ATOM 740 C CA . LEU A 1 103 ? 5.899 -3.635 0.318 1.00 98.06 103 LEU A CA 1
ATOM 741 C C . LEU A 1 103 ? 7.110 -3.660 1.242 1.00 98.06 103 LEU A C 1
ATOM 743 O O . LEU A 1 103 ? 8.187 -4.075 0.811 1.00 98.06 103 LEU A O 1
ATOM 747 N N . THR A 1 104 ? 6.926 -3.277 2.503 1.00 98.44 104 THR A N 1
ATOM 748 C CA . THR A 1 104 ? 7.999 -3.245 3.506 1.00 98.44 104 THR A CA 1
ATOM 749 C C . THR A 1 104 ? 7.583 -3.967 4.784 1.00 98.44 104 THR A C 1
ATOM 751 O O . THR A 1 104 ? 6.489 -3.733 5.294 1.00 98.44 104 THR A O 1
ATOM 754 N N . ASP A 1 105 ? 8.481 -4.815 5.277 1.00 97.88 105 ASP A N 1
ATOM 755 C CA . ASP A 1 105 ? 8.513 -5.392 6.626 1.00 97.88 105 ASP A CA 1
ATOM 756 C C . ASP A 1 105 ? 9.684 -4.703 7.347 1.00 97.88 105 ASP A C 1
ATOM 758 O O . ASP A 1 105 ? 10.868 -4.971 7.091 1.00 97.88 105 ASP A O 1
ATOM 762 N N . ALA A 1 106 ? 9.345 -3.670 8.112 1.00 96.50 106 ALA A N 1
ATOM 763 C CA . ALA A 1 106 ? 10.278 -2.710 8.673 1.00 96.50 106 ALA A CA 1
ATOM 764 C C . ALA A 1 106 ? 10.959 -3.251 9.932 1.00 96.50 106 ALA A C 1
ATOM 766 O O . ALA A 1 106 ? 12.148 -2.976 10.142 1.00 96.50 106 ALA A O 1
ATOM 767 N N . ASP A 1 107 ? 10.236 -4.012 10.754 1.00 95.88 107 ASP A N 1
ATOM 768 C CA . ASP A 1 107 ? 10.759 -4.586 11.994 1.00 95.88 107 ASP A CA 1
ATOM 769 C C . ASP A 1 107 ? 11.286 -6.027 11.840 1.00 95.88 107 ASP A C 1
ATOM 771 O O . ASP A 1 107 ? 12.027 -6.504 12.707 1.00 95.88 107 ASP A O 1
ATOM 775 N N . ARG A 1 108 ? 11.050 -6.650 10.679 1.00 95.56 108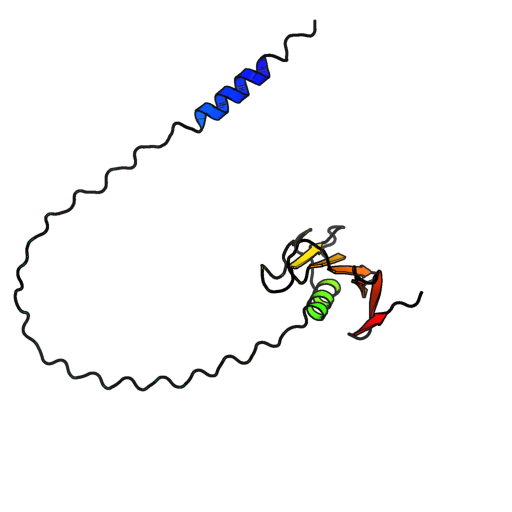 ARG A N 1
ATOM 776 C CA . ARG A 1 108 ? 11.467 -8.011 10.311 1.00 95.56 108 ARG A CA 1
ATOM 777 C C . ARG A 1 108 ? 10.806 -9.089 11.158 1.00 95.56 108 ARG A C 1
ATOM 779 O O . ARG A 1 108 ? 11.431 -10.127 11.415 1.00 95.56 108 ARG A O 1
ATOM 786 N N . ASP A 1 109 ? 9.574 -8.856 11.591 1.00 94.31 109 ASP A N 1
ATOM 787 C CA . ASP A 1 109 ? 8.778 -9.835 12.326 1.00 94.31 109 ASP A CA 1
ATOM 788 C C . ASP A 1 109 ? 8.133 -10.903 11.418 1.00 94.31 109 ASP A C 1
ATOM 790 O O . ASP A 1 109 ? 7.613 -11.908 11.914 1.00 94.31 109 ASP A O 1
ATOM 794 N N . GLY A 1 110 ? 8.243 -10.750 10.092 1.00 94.44 110 GLY A N 1
ATOM 795 C CA . GLY A 1 110 ? 7.647 -11.658 9.116 1.00 94.44 110 GLY A CA 1
ATOM 796 C C . GLY A 1 110 ? 6.223 -11.277 8.712 1.00 94.44 110 GLY A C 1
ATOM 797 O O . GLY A 1 110 ? 5.532 -12.098 8.097 1.00 94.44 110 GLY A O 1
ATOM 798 N N . HIS A 1 111 ? 5.783 -10.053 8.998 1.00 94.75 111 HIS A N 1
ATOM 799 C CA . HIS A 1 111 ? 4.544 -9.459 8.515 1.00 94.75 111 HIS A CA 1
ATOM 800 C C . HIS A 1 111 ? 4.806 -8.194 7.696 1.00 94.75 111 HIS A C 1
ATOM 802 O O . HIS A 1 111 ? 5.783 -7.481 7.878 1.00 94.75 111 HIS A O 1
ATOM 808 N N . TRP A 1 112 ? 3.923 -7.911 6.737 1.00 97.62 112 TRP A N 1
ATOM 809 C CA . TRP A 1 112 ? 4.002 -6.655 5.999 1.00 97.62 112 TRP A CA 1
ATOM 810 C C . TRP A 1 112 ? 3.468 -5.505 6.856 1.00 97.62 112 TRP A C 1
ATOM 812 O O . TRP A 1 112 ? 2.305 -5.517 7.267 1.00 97.62 112 TRP A O 1
ATOM 822 N N . ASP A 1 113 ? 4.296 -4.483 7.057 1.00 96.62 113 ASP A N 1
ATOM 823 C CA . ASP A 1 113 ? 3.943 -3.289 7.828 1.00 96.62 113 ASP A CA 1
ATOM 824 C C . ASP A 1 113 ? 3.334 -2.199 6.963 1.00 96.62 113 ASP A C 1
ATOM 826 O O . ASP A 1 113 ? 2.467 -1.443 7.404 1.00 96.62 113 ASP A O 1
ATOM 830 N N . SER A 1 114 ? 3.821 -2.064 5.728 1.00 97.56 114 SER A N 1
ATOM 831 C CA . SER A 1 114 ? 3.404 -0.975 4.855 1.00 97.56 114 SER A CA 1
ATOM 832 C C . SER A 1 114 ? 3.481 -1.312 3.376 1.00 97.56 114 SER A C 1
ATOM 834 O O . SER A 1 114 ? 4.233 -2.188 2.944 1.00 97.56 114 SER A O 1
ATOM 836 N N . ALA A 1 115 ? 2.692 -0.571 2.602 1.00 97.56 115 ALA A N 1
ATOM 837 C CA . ALA A 1 115 ? 2.720 -0.577 1.153 1.00 97.56 115 ALA A CA 1
ATOM 838 C C . ALA A 1 115 ? 2.721 0.856 0.605 1.00 97.56 115 ALA A C 1
ATOM 840 O O . ALA A 1 115 ? 1.996 1.715 1.105 1.00 97.56 115 ALA A O 1
ATOM 841 N N . ARG A 1 116 ? 3.490 1.125 -0.450 1.00 97.25 116 ARG A N 1
ATOM 842 C CA . ARG A 1 116 ? 3.435 2.387 -1.207 1.00 97.25 116 ARG A CA 1
ATOM 843 C C . ARG A 1 116 ? 2.978 2.109 -2.625 1.00 97.25 116 ARG A C 1
ATOM 845 O O . ARG A 1 116 ? 3.349 1.087 -3.204 1.00 97.25 116 ARG A O 1
ATOM 852 N N . ILE A 1 117 ? 2.152 3.003 -3.156 1.00 96.38 117 ILE A N 1
ATOM 853 C CA . ILE A 1 117 ? 1.477 2.820 -4.439 1.00 96.38 117 ILE A CA 1
ATOM 854 C C . ILE A 1 117 ? 1.784 3.996 -5.351 1.00 96.38 117 ILE A C 1
ATOM 856 O O . ILE A 1 117 ? 1.583 5.143 -4.960 1.00 96.38 117 ILE A O 1
ATOM 860 N N . ASP A 1 118 ? 2.249 3.688 -6.554 1.00 96.25 118 ASP A N 1
ATOM 861 C CA . ASP A 1 118 ? 2.369 4.612 -7.681 1.00 96.25 118 ASP A CA 1
ATOM 862 C C . ASP A 1 118 ? 1.541 4.016 -8.830 1.00 96.25 118 ASP A C 1
ATOM 864 O O . ASP A 1 118 ? 1.880 2.970 -9.400 1.00 96.25 118 ASP A O 1
ATOM 868 N N . TYR A 1 119 ? 0.382 4.612 -9.111 1.00 93.88 119 TYR A N 1
ATOM 869 C CA . TYR A 1 119 ? -0.582 4.077 -10.069 1.00 93.88 119 TYR A CA 1
ATOM 870 C C . TYR A 1 119 ? -0.086 4.175 -11.511 1.00 93.88 119 TYR A C 1
ATOM 872 O O . TYR A 1 119 ? -0.445 3.326 -12.333 1.00 93.88 119 TYR A O 1
ATOM 880 N N . GLN A 1 120 ? 0.719 5.192 -11.826 1.00 95.31 120 GLN A N 1
ATOM 881 C CA . GLN A 1 120 ? 1.182 5.496 -13.180 1.00 95.31 120 GLN A CA 1
ATOM 882 C C . GLN A 1 120 ? 2.624 5.048 -13.440 1.00 95.31 120 GLN A C 1
ATOM 884 O O . GLN A 1 120 ? 3.054 5.053 -14.595 1.00 95.31 120 GLN A O 1
ATOM 889 N N . ARG A 1 121 ? 3.342 4.604 -12.406 1.00 95.56 121 ARG A N 1
ATOM 890 C CA . ARG A 1 121 ? 4.778 4.298 -12.433 1.00 95.56 121 ARG A CA 1
ATOM 891 C C . ARG A 1 121 ? 5.620 5.507 -12.839 1.00 95.56 121 ARG A C 1
ATOM 893 O O . ARG A 1 121 ? 6.581 5.360 -13.598 1.00 95.56 121 ARG A O 1
ATOM 900 N N . ASP A 1 122 ? 5.233 6.696 -12.389 1.00 96.88 122 ASP A N 1
ATOM 901 C CA . ASP A 1 122 ? 5.904 7.949 -12.741 1.00 96.88 122 ASP A CA 1
ATOM 902 C C . ASP A 1 122 ? 6.992 8.374 -11.736 1.00 96.88 122 ASP A C 1
ATOM 904 O O . ASP A 1 122 ? 7.705 9.355 -11.966 1.00 96.88 122 ASP A O 1
ATOM 908 N N . GLY A 1 123 ? 7.177 7.596 -10.665 1.00 96.19 123 GLY A N 1
ATOM 909 C CA . GLY A 1 123 ? 8.131 7.870 -9.594 1.00 96.19 123 GLY A CA 1
ATOM 910 C C . GLY A 1 123 ? 7.553 8.715 -8.458 1.00 96.19 123 GLY A C 1
ATOM 911 O O . GLY A 1 123 ? 8.277 9.014 -7.504 1.00 96.19 123 GLY A O 1
ATOM 912 N N . THR A 1 124 ? 6.273 9.081 -8.533 1.00 97.12 124 THR A N 1
ATOM 913 C CA . THR A 1 124 ? 5.528 9.768 -7.479 1.00 97.12 124 THR A CA 1
ATOM 914 C C . THR A 1 124 ? 4.598 8.782 -6.788 1.00 97.12 124 THR A C 1
ATOM 916 O O . THR A 1 124 ? 3.798 8.101 -7.416 1.00 97.12 124 THR A O 1
ATOM 919 N N . TRP A 1 125 ? 4.678 8.714 -5.462 1.00 97.00 125 TRP A N 1
ATOM 920 C CA . TRP A 1 125 ? 3.777 7.870 -4.683 1.00 97.00 125 TRP A CA 1
ATOM 921 C C . TRP A 1 125 ? 2.424 8.562 -4.502 1.00 97.00 125 TRP A C 1
ATOM 923 O O . TRP A 1 125 ? 2.348 9.622 -3.878 1.00 97.00 125 TRP A O 1
ATOM 933 N N . ASP A 1 126 ? 1.359 7.939 -4.995 1.00 96.06 126 ASP A N 1
ATOM 934 C CA . ASP A 1 126 ? -0.016 8.414 -4.844 1.00 96.06 126 ASP A CA 1
ATOM 935 C C . ASP A 1 126 ? -0.573 8.116 -3.457 1.00 96.06 126 ASP A C 1
ATOM 937 O O . ASP A 1 126 ? -1.404 8.861 -2.931 1.00 96.06 126 ASP A O 1
ATOM 941 N N . GLU A 1 127 ? -0.156 6.994 -2.867 1.00 95.44 127 GLU A N 1
ATOM 942 C CA . GLU A 1 127 ? -0.717 6.503 -1.614 1.00 95.44 127 GLU A CA 1
ATOM 943 C C . GLU A 1 127 ? 0.295 5.724 -0.785 1.00 95.44 127 GLU A C 1
ATOM 945 O O . GLU A 1 127 ? 1.221 5.092 -1.295 1.00 95.44 127 GLU A O 1
ATOM 950 N N . THR A 1 128 ? 0.087 5.748 0.527 1.00 96.38 128 THR A N 1
ATOM 951 C CA . THR A 1 128 ? 0.822 4.925 1.488 1.00 96.38 128 THR A CA 1
ATOM 952 C C . THR A 1 128 ? -0.167 4.223 2.396 1.00 96.38 128 THR A C 1
ATOM 954 O O . THR A 1 128 ? -1.121 4.830 2.875 1.00 96.38 128 THR A O 1
ATOM 957 N N . TRP A 1 129 ? 0.040 2.934 2.598 1.00 96.38 129 TRP A N 1
ATOM 958 C CA . TRP A 1 129 ? -0.796 2.074 3.407 1.00 96.38 129 TRP A CA 1
ATOM 959 C C . TRP A 1 129 ? 0.043 1.479 4.531 1.00 96.38 129 TRP A C 1
ATOM 961 O O . TRP A 1 129 ? 1.205 1.146 4.312 1.00 96.38 129 TRP A O 1
ATOM 971 N N . THR A 1 130 ? -0.534 1.341 5.716 1.00 96.38 130 THR A N 1
ATOM 972 C CA . THR A 1 130 ? 0.121 0.807 6.912 1.00 96.38 130 THR A CA 1
ATOM 973 C C . THR A 1 130 ? -0.785 -0.194 7.612 1.00 96.38 130 THR A C 1
ATOM 975 O O . THR A 1 130 ? -2.012 -0.092 7.548 1.00 96.38 130 THR A O 1
ATOM 978 N N . ARG A 1 131 ? -0.187 -1.174 8.286 1.00 94.81 131 ARG A N 1
ATOM 979 C CA . ARG A 1 131 ? -0.881 -2.050 9.223 1.00 94.81 131 ARG A CA 1
ATOM 980 C C . ARG A 1 131 ? -0.740 -1.465 10.622 1.00 94.81 131 ARG A C 1
ATOM 982 O O . ARG A 1 131 ? 0.350 -1.405 11.173 1.00 94.81 131 ARG A O 1
ATOM 989 N N . GLU A 1 132 ? -1.851 -1.049 11.208 1.00 93.69 132 GLU A N 1
ATOM 990 C CA . GLU A 1 132 ? -1.897 -0.512 12.565 1.00 93.69 132 GLU A CA 1
ATOM 991 C C . GLU A 1 132 ? -2.854 -1.347 13.405 1.00 93.69 132 GLU A C 1
ATOM 993 O O . GLU A 1 132 ? -4.028 -1.476 13.064 1.00 93.69 132 GLU A O 1
ATOM 998 N N . GLU A 1 133 ? -2.344 -1.955 14.479 1.00 90.62 133 GLU A N 1
ATOM 999 C CA . GLU A 1 133 ? -3.136 -2.788 15.400 1.00 90.62 133 GLU A CA 1
ATOM 1000 C C . GLU A 1 133 ? -3.992 -3.847 14.671 1.00 90.62 133 GLU A C 1
ATOM 1002 O O . GLU A 1 133 ? -5.146 -4.107 15.008 1.00 90.62 133 GLU A O 1
ATOM 1007 N N . GLY A 1 134 ? -3.432 -4.451 13.616 1.00 90.62 134 GLY A N 1
ATOM 1008 C CA . GLY A 1 134 ? -4.124 -5.456 12.805 1.00 90.62 134 GLY A CA 1
ATOM 1009 C C . GLY A 1 134 ? -5.162 -4.894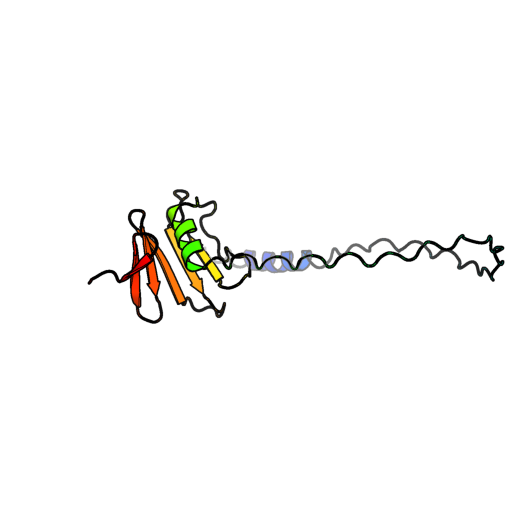 11.827 1.00 90.62 134 GLY A C 1
ATOM 1010 O O . GLY A 1 134 ? -5.914 -5.669 11.245 1.00 90.62 134 GLY A O 1
ATOM 1011 N N . THR A 1 135 ? -5.194 -3.579 11.614 1.00 93.25 135 THR A N 1
ATOM 1012 C CA . THR A 1 135 ? -6.081 -2.907 10.660 1.00 93.25 135 THR A CA 1
ATOM 1013 C C . THR A 1 135 ? -5.272 -2.239 9.556 1.00 93.25 135 THR A C 1
ATOM 1015 O O . THR A 1 135 ? -4.245 -1.620 9.814 1.00 93.25 135 THR A O 1
ATOM 1018 N N . ALA A 1 136 ? -5.739 -2.338 8.311 1.00 95.19 136 ALA A N 1
ATOM 1019 C CA . ALA A 1 136 ? -5.124 -1.622 7.204 1.00 95.19 136 ALA A CA 1
ATOM 1020 C C . ALA A 1 136 ? -5.603 -0.165 7.206 1.00 95.19 136 ALA A C 1
ATOM 1022 O O . ALA A 1 136 ? -6.807 0.116 7.217 1.00 95.19 136 ALA A O 1
ATOM 1023 N N . VAL A 1 137 ? -4.652 0.755 7.174 1.00 95.44 137 VAL A N 1
ATOM 1024 C CA . VAL A 1 137 ? -4.856 2.197 7.096 1.00 95.44 137 VAL A CA 1
ATOM 1025 C C . VAL A 1 137 ? -4.261 2.678 5.784 1.00 95.44 137 VAL A C 1
ATOM 1027 O O . VAL A 1 137 ? -3.170 2.278 5.407 1.00 95.44 137 VAL A O 1
ATOM 1030 N N . ARG A 1 138 ? -4.975 3.545 5.078 1.00 94.56 138 ARG A N 1
ATOM 1031 C CA . ARG A 1 138 ? -4.600 4.124 3.791 1.00 94.56 138 ARG A CA 1
ATOM 1032 C C . ARG A 1 138 ? -4.517 5.633 3.929 1.00 94.56 138 ARG A C 1
ATOM 1034 O O . ARG A 1 138 ? -5.461 6.260 4.396 1.00 94.56 138 ARG A O 1
ATOM 1041 N N . THR A 1 139 ? -3.423 6.213 3.465 1.00 95.94 139 THR A N 1
ATOM 1042 C CA . THR A 1 139 ? -3.205 7.658 3.389 1.00 95.94 139 THR A CA 1
ATOM 1043 C C . THR A 1 139 ? -3.055 8.061 1.931 1.00 95.94 139 THR A C 1
ATOM 1045 O O . THR A 1 139 ? -2.178 7.549 1.230 1.00 95.94 139 THR A O 1
ATOM 1048 N N . LEU A 1 140 ? -3.911 8.970 1.468 1.00 94.50 140 LEU A N 1
ATOM 1049 C CA . LEU A 1 140 ? -3.860 9.499 0.104 1.00 94.50 140 LEU A CA 1
ATOM 1050 C C . LEU A 1 140 ? -2.897 10.684 0.039 1.00 94.50 140 LEU A C 1
ATOM 1052 O O . LEU A 1 140 ? -3.093 11.658 0.760 1.00 94.50 140 LEU A O 1
ATOM 1056 N N . ALA A 1 141 ? -1.904 10.663 -0.849 1.00 94.19 141 ALA A N 1
ATOM 1057 C CA . ALA A 1 141 ? -0.945 11.762 -0.969 1.00 94.19 141 ALA A CA 1
ATOM 1058 C C . ALA A 1 141 ? -1.609 13.061 -1.457 1.00 94.19 141 ALA A C 1
ATOM 1060 O O . ALA A 1 141 ? -1.277 14.143 -0.981 1.00 94.19 141 ALA A O 1
ATOM 1061 N N . ALA A 1 142 ? -2.580 12.957 -2.371 1.00 92.44 142 ALA A N 1
ATOM 1062 C CA . ALA A 1 142 ? -3.230 14.119 -2.978 1.00 92.44 142 ALA A CA 1
ATOM 1063 C C . ALA A 1 142 ? -4.112 14.919 -2.003 1.00 92.44 142 ALA A C 1
ATOM 1065 O O . ALA A 1 142 ? -4.149 16.146 -2.080 1.00 92.44 142 ALA A O 1
ATOM 1066 N N . SER A 1 143 ? -4.844 14.243 -1.110 1.00 93.62 143 SER A N 1
ATOM 1067 C CA . SER A 1 143 ? -5.756 14.897 -0.159 1.00 93.62 143 SER A CA 1
ATOM 1068 C C . SER A 1 143 ? -5.256 14.897 1.283 1.00 93.62 143 SER A C 1
ATOM 1070 O O . SER A 1 143 ? -5.758 15.673 2.092 1.00 93.62 143 SER A O 1
ATOM 1072 N N . GLY A 1 144 ? -4.304 14.028 1.625 1.00 92.25 144 GLY A N 1
ATOM 1073 C CA . GLY A 1 144 ? -3.931 13.736 3.007 1.00 92.25 144 GLY A CA 1
ATOM 1074 C C . GLY A 1 144 ? -4.989 12.934 3.771 1.00 92.25 144 GLY A C 1
ATOM 1075 O O . GLY A 1 144 ? -4.834 12.730 4.972 1.00 92.25 144 GLY A O 1
ATOM 1076 N N . ASP A 1 145 ? -6.065 12.484 3.110 1.00 93.44 145 ASP A N 1
ATOM 1077 C CA . ASP A 1 145 ? -7.122 11.721 3.771 1.00 93.44 145 ASP A CA 1
ATOM 1078 C C . ASP A 1 145 ? -6.569 10.408 4.321 1.00 93.44 145 ASP A C 1
ATOM 1080 O O . ASP A 1 145 ? -5.934 9.632 3.599 1.00 93.44 145 ASP A O 1
ATOM 1084 N N . ARG A 1 146 ? -6.910 10.137 5.581 1.00 95.06 146 ARG A N 1
ATOM 1085 C CA . ARG A 1 146 ? -6.663 8.866 6.251 1.00 95.06 146 ARG A CA 1
ATOM 1086 C C . ARG A 1 146 ? -7.937 8.026 6.243 1.00 95.06 146 ARG A C 1
ATOM 1088 O O . ARG A 1 146 ? -8.996 8.455 6.704 1.00 95.06 146 ARG A O 1
ATOM 1095 N N . LEU A 1 147 ? -7.840 6.831 5.681 1.00 94.62 147 LEU A N 1
ATOM 1096 C CA . LEU A 1 147 ? -8.930 5.883 5.507 1.00 94.62 147 LEU A CA 1
ATOM 1097 C C . LEU A 1 147 ? -8.580 4.594 6.252 1.00 94.62 147 LEU A C 1
ATOM 1099 O O . LEU A 1 147 ? -7.495 4.057 6.075 1.00 94.62 147 LEU A O 1
ATOM 1103 N N . VAL A 1 148 ? -9.502 4.065 7.043 1.00 94.75 148 VAL A N 1
ATOM 1104 C CA . VAL A 1 148 ? -9.333 2.815 7.791 1.00 94.75 148 VAL A CA 1
ATOM 1105 C C . VAL A 1 148 ? -10.207 1.742 7.153 1.00 94.75 148 VAL A C 1
ATOM 1107 O O . VAL A 1 148 ? -11.371 2.000 6.824 1.00 94.75 148 VAL A O 1
ATOM 1110 N N . LEU A 1 149 ? -9.667 0.538 6.968 1.00 93.19 149 LEU A N 1
ATOM 1111 C CA . LEU A 1 149 ? -10.446 -0.595 6.487 1.00 93.19 149 LEU A CA 1
ATOM 1112 C C . LEU A 1 149 ? -11.334 -1.130 7.614 1.00 93.19 149 LEU A C 1
ATOM 1114 O O . LEU A 1 149 ? -10.849 -1.666 8.605 1.00 93.19 149 LEU A O 1
ATOM 1118 N N . ARG A 1 150 ? -12.651 -1.020 7.449 1.00 92.00 150 ARG A N 1
ATOM 1119 C CA . ARG A 1 150 ? -13.650 -1.559 8.378 1.00 92.00 150 ARG A CA 1
ATOM 1120 C C . ARG A 1 150 ? -14.701 -2.318 7.587 1.00 92.00 150 ARG A C 1
ATOM 1122 O O . ARG A 1 150 ? -15.248 -1.786 6.623 1.00 92.00 150 ARG A O 1
ATOM 1129 N N . GLU A 1 151 ? -14.962 -3.566 7.974 1.00 89.19 151 GLU A N 1
ATOM 1130 C CA . GLU A 1 151 ? -15.986 -4.417 7.339 1.00 89.19 151 GLU A CA 1
ATOM 1131 C C . GLU A 1 151 ? -15.806 -4.542 5.808 1.00 89.19 151 GLU A C 1
ATOM 1133 O O . GLU A 1 151 ? -16.765 -4.509 5.036 1.00 89.19 151 GLU A O 1
ATOM 1138 N N . GLY A 1 152 ? -14.550 -4.627 5.347 1.00 87.38 152 GLY A N 1
ATOM 1139 C CA . GLY A 1 152 ? -14.214 -4.722 3.921 1.00 87.38 152 GLY A CA 1
ATOM 1140 C C . GLY A 1 152 ? -14.406 -3.423 3.129 1.00 87.38 152 GLY A C 1
ATOM 1141 O O . GLY A 1 152 ? -14.454 -3.458 1.900 1.00 87.38 152 GLY A O 1
ATOM 1142 N N . ARG A 1 153 ? -14.541 -2.273 3.804 1.00 89.94 153 ARG A N 1
ATOM 1143 C CA . ARG A 1 153 ? -14.717 -0.957 3.175 1.00 89.94 153 ARG A CA 1
ATOM 1144 C C . ARG A 1 153 ? -13.774 0.081 3.765 1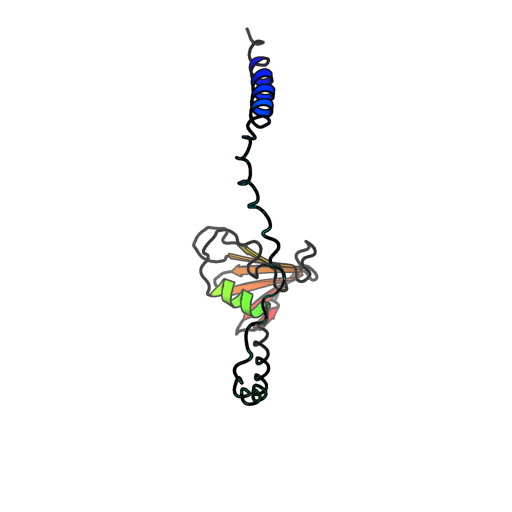.00 89.94 153 ARG A C 1
ATOM 1146 O O . ARG A 1 153 ? -13.538 0.108 4.969 1.00 89.94 153 ARG A O 1
ATOM 1153 N N . TRP A 1 154 ? -13.284 0.975 2.914 1.00 90.06 154 TRP A N 1
ATOM 1154 C CA . TRP A 1 154 ? -12.507 2.138 3.334 1.00 90.06 154 TRP A CA 1
ATOM 1155 C C . TRP A 1 154 ? -13.428 3.215 3.889 1.00 90.06 154 TRP A C 1
ATOM 1157 O O . TRP A 1 154 ? -14.339 3.673 3.198 1.00 90.06 154 TRP A O 1
ATOM 1167 N N . GLN A 1 155 ? -13.186 3.621 5.130 1.00 94.38 155 GLN A N 1
ATOM 1168 C CA . GLN A 1 155 ? -13.943 4.669 5.807 1.00 94.38 155 GLN A CA 1
ATOM 1169 C C . GLN A 1 155 ? -12.982 5.761 6.263 1.00 94.38 155 GLN A C 1
ATOM 1171 O O . GLN A 1 155 ? -11.895 5.447 6.735 1.00 94.38 155 GLN A O 1
ATOM 1176 N N . ARG A 1 156 ? -13.359 7.037 6.125 1.00 93.62 156 ARG A N 1
ATOM 1177 C CA . ARG A 1 156 ? -12.550 8.136 6.672 1.00 93.62 156 ARG A CA 1
ATOM 1178 C C . ARG A 1 156 ? -12.448 7.989 8.180 1.00 93.62 156 ARG A C 1
ATOM 1180 O O . ARG A 1 156 ? -13.465 7.777 8.841 1.00 93.62 156 ARG A O 1
ATOM 1187 N N . ASP A 1 157 ? -11.230 8.102 8.687 1.00 83.31 157 ASP A N 1
ATOM 1188 C CA . ASP A 1 157 ? -11.017 8.171 10.122 1.00 83.31 157 ASP A CA 1
ATOM 1189 C C . ASP A 1 157 ? -11.530 9.531 10.616 1.00 83.31 157 ASP A C 1
ATOM 1191 O O . ASP A 1 157 ? -11.155 10.558 10.036 1.00 83.31 157 ASP A O 1
ATOM 1195 N N . PRO A 1 158 ? -12.453 9.577 11.590 1.00 70.75 158 PRO A N 1
ATOM 1196 C CA . PRO A 1 158 ? -12.865 10.845 12.171 1.00 70.75 158 PRO A CA 1
ATOM 1197 C C . PRO A 1 158 ? -11.665 11.540 12.845 1.00 70.75 158 PRO A C 1
ATOM 1199 O O . PRO A 1 158 ? -10.758 10.853 13.313 1.00 70.75 158 PRO A O 1
ATOM 1202 N N . PRO A 1 159 ? -11.649 12.885 12.864 1.00 61.19 159 PRO A N 1
ATOM 1203 C CA . PRO A 1 159 ? -10.582 13.669 13.484 1.00 61.19 159 PRO A CA 1
ATOM 1204 C C . PRO A 1 159 ? -10.494 13.479 15.003 1.00 61.19 159 PRO A C 1
ATOM 1206 O O . PRO A 1 159 ? -11.528 13.135 15.625 1.00 61.19 159 PRO A O 1
#

Foldseek 3Di:
DPDPPVPVVVVVVVVVVVVVPPPPDDDDDDPDDDDPPPDDDDDDDDDDDDDDPPDDPDDPDPDPDPDPPPDVVLVVQCQQQPNWAPDQWDQAPPVPPFWRKIWGDPVPPRGTAKIFIDRVPPPDTQKIWGQDPSWIWIAGPVPRFIWTQDPNDTDTDDD

pLDDT: mean 75.78, std 20.3, range [40.31, 98.44]